Protein AF-A0A4D6H701-F1 (afdb_monomer)

Sequence (125 aa):
MIAIHSTPTREFVVAVLAVGSLLFAMTAVATQRPTGVWGLLFAVFLGGYFLHAFLHVGQSVLLRGYTPGVVTAVGVVVPVSAYLYRLLFETGILDGRLALTTALLGIVVFFPVVLGAHRLASLRR

InterPro domains:
  IPR025671 Protein of unknown function with HXXEE motif [PF13787] (11-83)

pLDDT: mean 88.98, std 10.88, range [38.0, 97.69]

Structure (mmCIF, N/CA/C/O backbone):
data_AF-A0A4D6H701-F1
#
_entry.id   AF-A0A4D6H701-F1
#
loop_
_atom_site.group_PDB
_atom_site.id
_atom_site.type_symbol
_atom_site.label_atom_id
_atom_site.label_alt_id
_atom_site.label_comp_id
_atom_site.label_asym_id
_atom_site.label_entity_id
_atom_site.label_seq_id
_atom_site.pdbx_PDB_ins_code
_atom_site.Cartn_x
_atom_site.Cartn_y
_atom_site.Cartn_z
_atom_site.occupancy
_atom_site.B_iso_or_equiv
_atom_site.auth_seq_id
_atom_site.auth_comp_id
_atom_site.auth_asym_id
_atom_site.auth_atom_id
_atom_site.pdbx_PDB_model_num
ATOM 1 N N . MET A 1 1 ? 2.604 2.241 -33.984 1.00 38.00 1 MET A N 1
ATOM 2 C CA . MET A 1 1 ? 3.634 1.965 -32.961 1.00 38.00 1 MET A CA 1
ATOM 3 C C . MET A 1 1 ? 3.421 2.977 -31.841 1.00 38.00 1 MET A C 1
ATOM 5 O O . MET A 1 1 ? 3.692 4.150 -32.050 1.00 38.00 1 MET A O 1
ATOM 9 N N . ILE A 1 2 ? 2.783 2.586 -30.732 1.00 45.09 2 ILE A N 1
ATOM 10 C CA . ILE A 1 2 ? 2.547 3.497 -29.599 1.00 45.09 2 ILE A CA 1
ATOM 11 C C . ILE A 1 2 ? 3.895 3.677 -28.903 1.00 45.09 2 ILE A C 1
ATOM 13 O O . ILE A 1 2 ? 4.445 2.709 -28.381 1.00 45.09 2 ILE A O 1
ATOM 17 N N . ALA A 1 3 ? 4.458 4.883 -28.946 1.00 41.75 3 ALA A N 1
ATOM 18 C CA . ALA A 1 3 ? 5.649 5.203 -28.175 1.00 41.75 3 ALA A CA 1
ATOM 19 C C . ALA A 1 3 ? 5.280 5.144 -26.687 1.00 41.75 3 ALA A C 1
ATOM 21 O O . ALA A 1 3 ? 4.561 6.005 -26.182 1.00 41.75 3 ALA A O 1
ATOM 22 N N . ILE A 1 4 ? 5.725 4.096 -25.993 1.00 56.78 4 ILE A N 1
ATOM 23 C CA . ILE A 1 4 ? 5.553 3.992 -24.546 1.00 56.78 4 ILE A CA 1
ATOM 24 C C . ILE A 1 4 ? 6.547 4.970 -23.923 1.00 56.78 4 ILE A C 1
ATOM 26 O O . ILE A 1 4 ? 7.754 4.743 -23.960 1.00 56.78 4 ILE A O 1
ATOM 30 N N . HIS A 1 5 ? 6.047 6.091 -23.403 1.00 57.62 5 HIS A N 1
ATOM 31 C CA . HIS A 1 5 ? 6.872 7.043 -22.668 1.00 57.62 5 HIS A CA 1
ATOM 32 C C . HIS A 1 5 ? 7.326 6.378 -21.363 1.00 57.62 5 HIS A C 1
ATOM 34 O O . HIS A 1 5 ? 6.529 6.181 -20.446 1.00 57.62 5 HIS A O 1
ATOM 40 N N . SER A 1 6 ? 8.592 5.976 -21.299 1.00 63.56 6 SER A N 1
ATOM 41 C CA . SER A 1 6 ? 9.191 5.390 -20.105 1.00 63.56 6 SER A CA 1
ATOM 42 C C . SER A 1 6 ? 9.482 6.486 -19.081 1.00 63.56 6 SER A C 1
ATOM 44 O O . SER A 1 6 ? 10.168 7.467 -19.366 1.00 63.56 6 SER A O 1
ATOM 46 N N . THR A 1 7 ? 8.952 6.329 -17.867 1.00 70.12 7 THR A N 1
ATOM 47 C CA . THR A 1 7 ? 9.258 7.230 -16.752 1.00 70.12 7 THR A CA 1
ATOM 48 C C . THR A 1 7 ? 10.763 7.177 -16.454 1.00 70.12 7 THR A C 1
ATOM 50 O O . THR A 1 7 ? 11.295 6.082 -16.253 1.00 70.12 7 THR A O 1
ATOM 53 N N . PRO A 1 8 ? 11.467 8.322 -16.394 1.00 81.81 8 PRO A N 1
ATOM 54 C CA . PRO A 1 8 ? 12.883 8.346 -16.039 1.00 81.81 8 PRO A CA 1
ATOM 55 C C . PRO A 1 8 ? 13.122 7.721 -14.658 1.00 81.81 8 PRO A C 1
ATOM 57 O O . PRO A 1 8 ? 12.342 7.958 -13.734 1.00 81.81 8 PRO A O 1
ATOM 60 N N . THR A 1 9 ? 14.236 7.002 -14.471 1.00 83.75 9 THR A N 1
ATOM 61 C CA . THR A 1 9 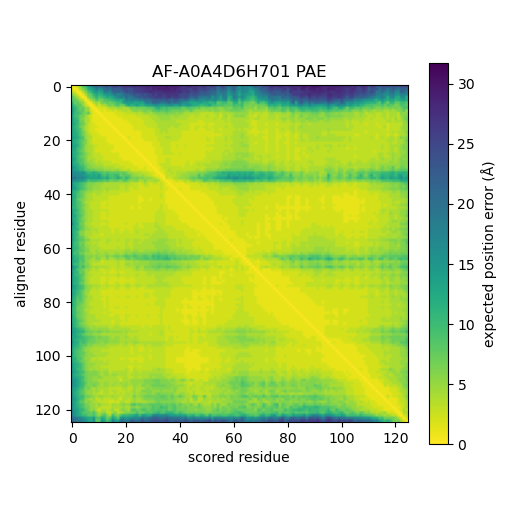? 14.575 6.326 -13.199 1.00 83.75 9 THR A CA 1
ATOM 62 C C . THR A 1 9 ? 14.470 7.257 -11.993 1.00 83.75 9 THR A C 1
ATOM 64 O O . THR A 1 9 ? 13.937 6.877 -10.956 1.00 83.75 9 THR A O 1
ATOM 67 N N . ARG A 1 10 ? 14.919 8.509 -12.131 1.00 83.94 10 ARG A N 1
ATOM 68 C CA . ARG A 1 10 ? 14.830 9.510 -11.062 1.00 83.94 10 ARG A CA 1
ATOM 69 C C . ARG A 1 10 ? 13.389 9.883 -10.718 1.00 83.94 10 ARG A C 1
ATOM 71 O O . ARG A 1 10 ? 13.073 10.024 -9.542 1.00 83.94 10 ARG A O 1
ATOM 78 N N . GLU A 1 11 ? 12.531 10.053 -11.721 1.00 84.88 11 GLU A N 1
ATOM 79 C CA . GLU A 1 11 ? 11.121 10.389 -11.502 1.00 84.88 11 GLU A CA 1
ATOM 80 C C . GLU A 1 11 ? 10.412 9.237 -10.773 1.00 84.88 11 GLU A C 1
ATOM 82 O O . GLU A 1 11 ? 9.710 9.463 -9.789 1.00 84.88 11 GLU A O 1
ATOM 87 N N . PHE A 1 12 ? 10.698 7.996 -11.177 1.00 85.50 12 PHE A N 1
ATOM 88 C CA . PHE A 1 12 ? 10.212 6.801 -10.492 1.00 85.50 12 PHE A CA 1
ATOM 89 C C . PHE A 1 12 ? 10.689 6.726 -9.033 1.00 85.50 12 PHE A C 1
ATOM 91 O O . PHE A 1 12 ? 9.869 6.554 -8.135 1.00 85.50 12 PHE A O 1
ATOM 98 N N . VAL A 1 13 ? 11.989 6.912 -8.774 1.00 88.56 13 VAL A N 1
ATOM 99 C CA . VAL A 1 13 ? 12.546 6.879 -7.409 1.00 88.56 13 VAL A CA 1
ATOM 100 C C . VAL A 1 13 ? 11.895 7.939 -6.521 1.00 88.56 13 VAL A C 1
ATOM 102 O O . VAL A 1 13 ? 11.491 7.632 -5.403 1.00 88.56 13 VAL A O 1
ATOM 105 N N . VAL A 1 14 ? 11.740 9.173 -7.014 1.00 88.75 14 VAL A N 1
ATOM 106 C CA . VAL A 1 14 ? 11.089 10.247 -6.247 1.00 88.75 14 VAL A CA 1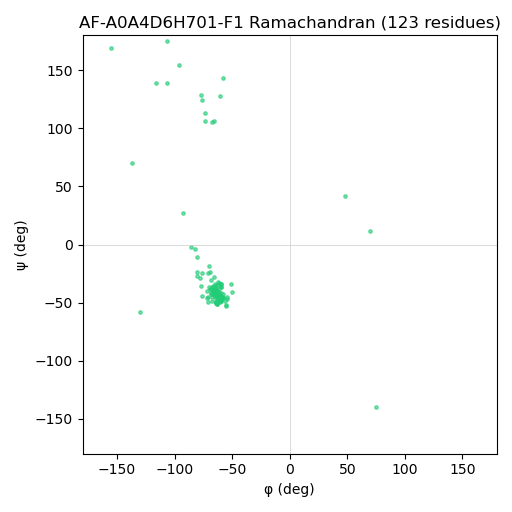
ATOM 107 C C . VAL A 1 14 ? 9.626 9.911 -5.957 1.00 88.75 14 VAL A C 1
ATOM 109 O O . VAL A 1 14 ? 9.182 10.117 -4.829 1.00 88.75 14 VAL A O 1
ATOM 112 N N . ALA A 1 15 ? 8.887 9.360 -6.924 1.00 88.12 15 ALA A N 1
ATOM 113 C CA . ALA A 1 15 ? 7.498 8.956 -6.718 1.00 88.12 15 ALA A CA 1
ATOM 114 C C . ALA A 1 15 ? 7.373 7.833 -5.672 1.00 88.12 15 ALA A C 1
ATOM 116 O O . ALA A 1 15 ? 6.556 7.936 -4.758 1.00 88.12 15 ALA A O 1
ATOM 117 N N . VAL A 1 16 ? 8.221 6.800 -5.750 1.00 89.00 16 VAL A N 1
ATOM 118 C CA . VAL A 1 16 ? 8.244 5.693 -4.777 1.00 89.00 16 VAL A CA 1
ATOM 119 C C . VAL A 1 16 ? 8.573 6.198 -3.376 1.00 89.00 16 VAL A C 1
ATOM 121 O O . VAL A 1 16 ? 7.889 5.827 -2.425 1.00 89.00 16 VAL A O 1
ATOM 124 N N . LEU A 1 17 ? 9.578 7.068 -3.243 1.00 90.94 17 LEU A N 1
ATOM 125 C CA . LEU A 1 17 ? 9.934 7.662 -1.957 1.00 90.94 17 LEU A CA 1
ATOM 126 C C . LEU A 1 17 ? 8.794 8.517 -1.404 1.00 90.94 17 LEU A C 1
ATOM 128 O O . LEU A 1 17 ? 8.441 8.358 -0.244 1.00 90.94 17 LEU A O 1
ATOM 132 N N . ALA A 1 18 ? 8.171 9.368 -2.222 1.00 90.25 18 ALA A N 1
ATOM 133 C CA . ALA A 1 18 ? 7.070 10.221 -1.781 1.00 90.25 18 ALA A CA 1
ATOM 134 C C . ALA A 1 18 ? 5.881 9.400 -1.255 1.00 90.25 18 ALA A C 1
ATOM 136 O O . ALA A 1 18 ? 5.377 9.650 -0.160 1.00 90.25 18 ALA A O 1
ATOM 137 N N . VAL A 1 19 ? 5.462 8.387 -2.014 1.00 90.75 19 VAL A N 1
ATOM 138 C CA . VAL A 1 19 ? 4.345 7.516 -1.640 1.00 90.75 19 VAL A CA 1
ATOM 139 C C . VAL A 1 19 ? 4.699 6.641 -0.430 1.00 90.75 19 VAL A C 1
ATOM 141 O O . VAL A 1 19 ? 3.888 6.500 0.485 1.00 90.75 19 VAL A O 1
ATOM 144 N N . GLY A 1 20 ? 5.914 6.089 -0.384 1.00 90.06 20 GLY A N 1
ATOM 145 C CA . GLY A 1 20 ? 6.397 5.297 0.748 1.00 90.06 20 GLY A CA 1
ATOM 146 C C . GLY A 1 20 ? 6.493 6.116 2.037 1.00 90.06 20 GLY A C 1
ATOM 147 O O . GLY A 1 20 ? 6.030 5.670 3.085 1.00 90.06 20 GLY A O 1
ATOM 148 N N . SER A 1 21 ? 7.015 7.344 1.964 1.00 92.25 21 SER A N 1
ATOM 149 C CA . SER A 1 21 ? 7.071 8.271 3.099 1.00 92.25 21 SER A CA 1
ATOM 150 C C . SER A 1 21 ? 5.683 8.663 3.596 1.00 92.25 21 SER A C 1
ATOM 152 O O . SER A 1 21 ? 5.485 8.742 4.806 1.00 92.25 21 SER A O 1
ATOM 154 N N . LEU A 1 22 ? 4.711 8.863 2.700 1.00 91.19 22 LEU A N 1
ATOM 155 C CA . LEU A 1 22 ? 3.325 9.116 3.094 1.00 91.19 22 LEU A CA 1
ATOM 156 C C . LEU A 1 22 ? 2.749 7.942 3.893 1.00 91.19 22 LEU A C 1
ATOM 158 O O . LEU A 1 22 ? 2.166 8.157 4.955 1.00 91.19 22 LEU A O 1
ATOM 162 N N . LEU A 1 23 ? 2.929 6.705 3.419 1.00 91.62 23 LEU A N 1
ATOM 163 C CA . LEU A 1 23 ? 2.432 5.533 4.139 1.00 91.62 23 LEU A CA 1
ATOM 164 C C . LEU A 1 23 ? 3.148 5.348 5.482 1.00 91.62 23 LEU A C 1
ATOM 166 O O . LEU A 1 23 ? 2.505 5.029 6.482 1.00 91.62 23 LEU A O 1
ATOM 170 N N . PHE A 1 24 ? 4.456 5.602 5.531 1.00 93.12 24 PHE A N 1
ATOM 171 C CA . PHE A 1 24 ? 5.226 5.569 6.772 1.00 93.12 24 PHE A CA 1
ATOM 172 C C . PHE A 1 24 ? 4.711 6.607 7.779 1.00 93.12 24 PHE A C 1
ATOM 174 O O . PHE A 1 24 ? 4.476 6.276 8.939 1.00 93.12 24 PHE A O 1
ATOM 181 N N . ALA A 1 25 ? 4.448 7.837 7.330 1.00 92.56 25 ALA A N 1
ATOM 182 C CA . ALA A 1 25 ? 3.863 8.884 8.163 1.00 92.56 25 ALA A CA 1
ATOM 183 C C . ALA A 1 25 ? 2.463 8.499 8.670 1.00 92.56 25 ALA A C 1
ATOM 185 O O . ALA A 1 25 ? 2.182 8.648 9.857 1.00 92.56 25 ALA A O 1
ATOM 186 N N . MET A 1 26 ? 1.607 7.937 7.810 1.00 91.38 26 MET A N 1
ATOM 187 C CA . MET A 1 26 ? 0.282 7.457 8.221 1.00 91.38 26 MET A CA 1
ATOM 188 C C . MET A 1 26 ? 0.370 6.307 9.221 1.00 91.38 26 MET A C 1
ATOM 190 O O . MET A 1 26 ? -0.391 6.282 10.184 1.00 91.38 26 MET A O 1
ATOM 194 N N . THR A 1 27 ? 1.334 5.403 9.047 1.00 91.62 27 THR A N 1
ATOM 195 C CA . THR A 1 27 ? 1.611 4.333 10.013 1.00 91.62 27 THR A CA 1
ATOM 196 C C . THR A 1 27 ? 2.012 4.922 11.362 1.00 91.62 27 THR A C 1
ATOM 198 O O . THR A 1 27 ? 1.457 4.534 12.382 1.00 91.62 27 THR A O 1
ATOM 201 N N . ALA A 1 28 ? 2.919 5.903 11.381 1.00 92.69 28 ALA A N 1
ATOM 202 C CA . ALA A 1 28 ? 3.370 6.554 12.610 1.00 92.69 28 ALA A CA 1
ATOM 203 C C . ALA A 1 28 ? 2.245 7.307 13.346 1.00 92.69 28 ALA A C 1
ATOM 205 O O . ALA A 1 28 ? 2.221 7.346 14.575 1.00 92.69 28 ALA A O 1
ATOM 206 N N . VAL A 1 29 ? 1.302 7.902 12.610 1.00 91.06 29 VAL A N 1
ATOM 207 C CA . VAL A 1 29 ? 0.114 8.548 13.192 1.00 91.06 29 VAL A CA 1
ATOM 208 C C . VAL A 1 29 ? -0.850 7.495 13.741 1.00 91.06 2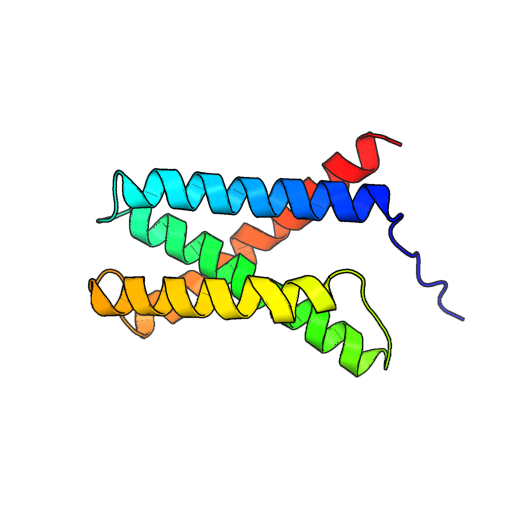9 VAL A C 1
ATOM 210 O O . VAL A 1 29 ? -1.337 7.626 14.865 1.00 91.06 29 VAL A O 1
ATOM 213 N N . ALA A 1 30 ? -1.099 6.432 12.974 1.00 90.06 30 ALA A N 1
ATOM 214 C CA . ALA A 1 30 ? -1.998 5.353 13.360 1.00 90.06 30 ALA A CA 1
ATOM 215 C C . ALA A 1 30 ? -1.486 4.584 14.583 1.00 90.06 30 ALA A C 1
ATOM 217 O O . ALA A 1 30 ? -2.280 4.224 15.438 1.00 90.06 30 ALA A O 1
ATOM 218 N N . THR A 1 31 ? -0.177 4.382 14.744 1.00 88.69 31 THR A N 1
ATOM 219 C CA . THR A 1 31 ? 0.362 3.709 15.939 1.00 88.69 31 THR A CA 1
ATOM 220 C C . THR A 1 31 ? 0.198 4.537 17.212 1.00 88.69 31 THR A C 1
ATOM 222 O O . THR A 1 31 ? 0.015 3.967 18.283 1.00 88.69 31 THR A O 1
ATOM 225 N N . GLN A 1 32 ? 0.210 5.870 17.118 1.00 90.75 32 GLN A N 1
ATOM 226 C CA . GLN A 1 32 ? -0.050 6.752 18.263 1.00 90.75 32 GLN A CA 1
ATOM 227 C C . GLN A 1 32 ? -1.540 6.865 18.596 1.00 90.75 32 GLN A C 1
ATOM 229 O O . GLN A 1 32 ? -1.906 7.137 19.739 1.00 90.75 32 GLN A O 1
ATOM 234 N N . ARG A 1 33 ? -2.408 6.708 17.592 1.00 87.75 33 ARG A N 1
ATOM 235 C CA . ARG A 1 33 ? -3.865 6.827 17.721 1.00 87.75 33 ARG A CA 1
ATOM 236 C C . ARG A 1 33 ? -4.555 5.700 16.940 1.00 87.75 33 ARG A C 1
ATOM 238 O O . ARG A 1 33 ? -5.175 5.973 15.917 1.00 87.75 33 ARG A O 1
ATOM 245 N N . PRO A 1 34 ? -4.460 4.439 17.392 1.00 79.06 34 PRO A N 1
ATOM 246 C CA . PRO A 1 34 ? -4.877 3.289 16.583 1.00 79.06 34 PRO A CA 1
ATOM 247 C C . PRO A 1 34 ? -6.392 3.176 16.407 1.00 79.06 34 PRO A C 1
ATOM 249 O O . PRO A 1 34 ? -6.863 2.612 15.425 1.00 79.06 34 PRO A O 1
ATOM 252 N N . THR A 1 35 ? -7.176 3.734 17.327 1.00 81.38 35 THR A N 1
ATOM 253 C CA . THR A 1 35 ? -8.634 3.583 17.340 1.00 81.38 35 THR A CA 1
ATOM 254 C C . THR A 1 35 ? -9.369 4.748 16.678 1.00 81.38 35 THR A C 1
ATOM 256 O O . THR A 1 35 ? -8.909 5.893 16.672 1.00 81.38 35 THR A O 1
ATOM 259 N N . GLY A 1 36 ? -10.578 4.473 16.186 1.00 87.12 36 GLY A N 1
ATOM 260 C CA . GLY A 1 36 ? -11.474 5.484 15.628 1.00 87.12 36 GLY A CA 1
ATOM 261 C C . GLY A 1 36 ? -11.040 5.965 14.242 1.00 87.12 36 GLY A C 1
ATOM 262 O O . GLY A 1 36 ? -10.615 5.176 13.399 1.00 87.12 36 GLY A O 1
ATOM 263 N N . VAL A 1 37 ? -11.167 7.272 13.991 1.00 91.00 37 VAL A N 1
ATOM 264 C CA . VAL A 1 37 ? -10.986 7.852 12.648 1.00 91.00 37 VAL A CA 1
ATOM 265 C C . VAL A 1 37 ? -9.581 7.635 12.080 1.00 91.00 37 VAL A C 1
ATOM 267 O O . VAL A 1 37 ? -9.440 7.434 10.881 1.00 91.00 37 VAL A O 1
ATOM 270 N N . TRP A 1 38 ? -8.544 7.622 12.918 1.00 91.19 38 TRP A N 1
ATOM 271 C CA . TRP A 1 38 ? -7.153 7.494 12.473 1.00 91.19 38 TRP A CA 1
ATOM 272 C C . TRP A 1 38 ? -6.824 6.086 11.968 1.00 91.19 38 TRP A C 1
ATOM 274 O O . TRP A 1 38 ? -6.175 5.958 10.932 1.00 91.19 38 TRP A O 1
ATOM 284 N N . GLY A 1 39 ? -7.338 5.043 12.629 1.00 92.00 39 GLY A N 1
ATOM 285 C CA . GLY A 1 39 ? -7.236 3.662 12.147 1.00 92.00 39 GLY A CA 1
ATOM 286 C C . GLY A 1 39 ? -7.976 3.457 10.821 1.00 92.00 39 GLY A C 1
ATOM 287 O O . GLY A 1 39 ? -7.445 2.833 9.904 1.00 92.00 39 GLY A O 1
ATOM 288 N N . LEU A 1 40 ? -9.161 4.063 10.673 1.00 93.69 40 LEU A N 1
ATOM 289 C CA . LEU A 1 40 ? -9.928 4.017 9.421 1.00 93.69 40 LEU A CA 1
ATOM 290 C C . LEU A 1 40 ? -9.250 4.799 8.289 1.00 93.69 40 LEU A C 1
ATOM 292 O O . LEU A 1 40 ? -9.185 4.309 7.164 1.00 93.69 40 LEU A O 1
ATOM 296 N N . LEU A 1 41 ? -8.710 5.988 8.569 1.00 93.81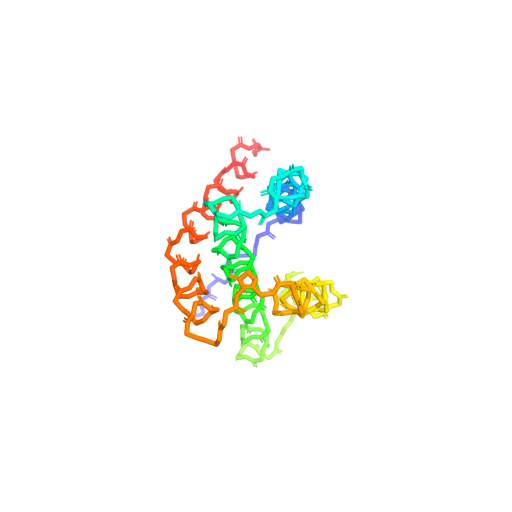 41 LEU A N 1
ATOM 297 C CA . LEU A 1 41 ? -7.938 6.764 7.595 1.00 93.81 41 LEU A CA 1
ATOM 298 C C . LEU A 1 41 ? -6.706 5.985 7.136 1.00 93.81 41 LEU A C 1
ATOM 300 O O . LEU A 1 41 ? -6.453 5.890 5.937 1.00 93.81 41 LEU A O 1
ATOM 304 N N . PHE A 1 42 ? -5.977 5.375 8.069 1.00 95.06 42 PHE A N 1
ATOM 305 C CA . PHE A 1 42 ? -4.863 4.498 7.737 1.00 95.06 42 PHE A CA 1
ATOM 306 C C . PHE A 1 42 ? -5.301 3.331 6.847 1.00 95.06 42 PHE A C 1
ATOM 308 O O . PHE A 1 42 ? -4.664 3.094 5.825 1.00 95.06 42 PHE A O 1
ATOM 315 N N . ALA A 1 43 ? -6.416 2.664 7.161 1.00 96.06 43 ALA A N 1
ATOM 316 C CA . ALA A 1 43 ? -6.961 1.587 6.334 1.00 96.06 43 ALA A CA 1
ATOM 317 C C . ALA A 1 43 ? -7.319 2.046 4.908 1.00 96.06 43 ALA A C 1
ATOM 319 O O . ALA A 1 43 ? -7.092 1.303 3.956 1.00 96.06 43 ALA A O 1
ATOM 320 N N . VAL A 1 44 ? -7.820 3.277 4.736 1.00 96.31 44 VAL A N 1
ATOM 321 C CA . VAL A 1 44 ? -8.084 3.866 3.410 1.00 96.31 44 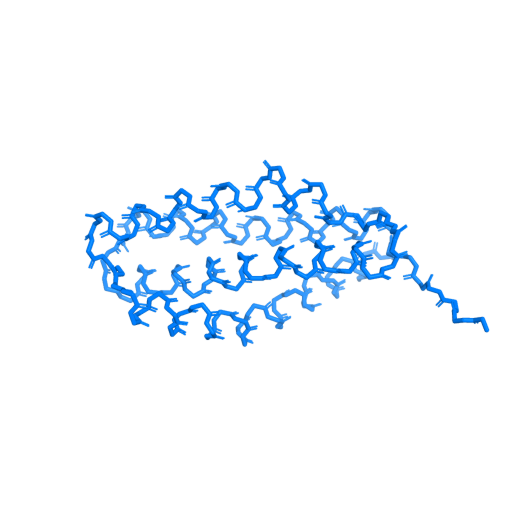VAL A CA 1
ATOM 322 C C . VAL A 1 44 ? -6.787 4.032 2.614 1.00 96.31 44 VAL A C 1
ATOM 324 O O . VAL A 1 44 ? -6.699 3.568 1.476 1.00 96.31 44 VAL A O 1
ATOM 327 N N . PHE A 1 45 ? -5.754 4.643 3.202 1.00 95.56 45 PHE A N 1
ATOM 328 C CA . PHE A 1 45 ? -4.461 4.807 2.524 1.00 95.56 45 PHE A CA 1
ATOM 329 C C . PHE A 1 45 ? -3.778 3.464 2.246 1.00 95.56 45 PHE A C 1
ATOM 331 O O . PHE A 1 45 ? -3.261 3.261 1.146 1.00 95.56 45 PHE A O 1
ATOM 338 N N . LEU A 1 46 ? -3.814 2.539 3.208 1.00 96.56 46 LEU A N 1
ATOM 339 C CA . LEU A 1 46 ? -3.267 1.193 3.074 1.00 96.56 46 LEU A CA 1
ATOM 340 C C . LEU A 1 46 ? -3.964 0.421 1.951 1.00 96.56 46 LEU A C 1
ATOM 342 O O . LEU A 1 46 ? -3.293 -0.200 1.134 1.00 96.56 46 LEU A O 1
ATOM 346 N N . GLY A 1 47 ? -5.292 0.495 1.870 1.00 96.69 47 GLY A N 1
ATOM 347 C CA . GLY A 1 47 ? -6.067 -0.173 0.831 1.00 96.69 47 GLY A CA 1
ATOM 348 C C . GLY A 1 47 ? -5.806 0.384 -0.564 1.00 96.69 47 GLY A C 1
ATOM 349 O O . GLY A 1 47 ? -5.614 -0.385 -1.504 1.00 96.69 47 GLY A O 1
ATOM 350 N N . GLY A 1 48 ? -5.704 1.710 -0.697 1.00 95.38 48 GLY A N 1
ATOM 351 C CA . GLY A 1 48 ? -5.299 2.346 -1.951 1.00 95.38 48 GLY A CA 1
ATOM 352 C C . GLY A 1 48 ? -3.888 1.939 -2.386 1.00 95.38 48 GLY A C 1
ATOM 353 O O . GLY A 1 48 ? -3.688 1.542 -3.534 1.00 95.38 48 GLY A O 1
ATOM 354 N N . TYR A 1 49 ? -2.928 1.959 -1.455 1.00 94.56 49 TYR A N 1
ATOM 355 C CA . TYR A 1 49 ? -1.548 1.521 -1.689 1.00 94.56 49 TYR A CA 1
ATOM 356 C C . TYR A 1 49 ? -1.466 0.046 -2.100 1.00 94.56 49 TYR A C 1
ATOM 358 O O . TYR A 1 49 ? -0.786 -0.301 -3.068 1.00 94.56 49 TYR A O 1
ATOM 366 N N . PHE A 1 50 ? -2.204 -0.814 -1.396 1.00 96.44 50 PHE A N 1
ATOM 367 C CA . PHE A 1 50 ? -2.255 -2.247 -1.646 1.00 96.44 50 PHE A CA 1
ATOM 368 C C . PHE A 1 50 ? -2.856 -2.563 -3.016 1.00 96.44 50 PHE A C 1
ATOM 370 O O . PHE A 1 50 ? -2.241 -3.280 -3.802 1.00 96.44 50 PHE A O 1
ATOM 377 N N . LEU A 1 51 ? -4.017 -1.988 -3.344 1.00 95.75 51 LEU A N 1
ATOM 378 C CA . LEU A 1 51 ? -4.678 -2.222 -4.629 1.00 95.75 51 LEU A CA 1
ATOM 379 C C . LEU A 1 51 ? -3.884 -1.644 -5.807 1.00 95.75 51 LEU A C 1
ATOM 381 O O . LEU A 1 51 ? -3.801 -2.275 -6.860 1.00 95.75 51 LEU A O 1
ATOM 385 N N . HIS A 1 52 ? -3.224 -0.498 -5.621 1.00 93.75 52 HIS A N 1
ATOM 386 C CA . HIS A 1 52 ? -2.328 0.079 -6.623 1.00 93.75 52 HIS A CA 1
ATOM 387 C C . HIS A 1 52 ? -1.166 -0.861 -6.990 1.00 93.75 52 HIS A C 1
ATOM 389 O O . HIS A 1 52 ? -0.797 -0.948 -8.160 1.00 93.75 52 HIS A O 1
ATOM 395 N N . ALA A 1 53 ? -0.619 -1.619 -6.034 1.00 94.19 53 ALA A N 1
ATOM 396 C CA . ALA A 1 53 ? 0.469 -2.560 -6.305 1.00 94.19 53 ALA A CA 1
ATOM 397 C C . ALA A 1 53 ? 0.085 -3.638 -7.335 1.00 94.19 53 ALA A C 1
ATOM 399 O O . ALA A 1 53 ? 0.910 -4.022 -8.168 1.00 94.19 53 ALA A O 1
ATOM 400 N N . PHE A 1 54 ? -1.179 -4.073 -7.348 1.00 94.88 54 PHE A N 1
ATOM 401 C CA . PHE A 1 54 ? -1.670 -5.026 -8.344 1.00 94.88 54 PHE A CA 1
ATOM 402 C C . PHE A 1 54 ? -1.753 -4.430 -9.750 1.00 94.88 54 PHE A C 1
ATOM 404 O O . PHE A 1 54 ? -1.658 -5.183 -10.717 1.00 94.88 54 PHE A O 1
ATOM 411 N N . LEU A 1 55 ? -1.857 -3.103 -9.897 1.00 93.12 55 LEU A N 1
ATOM 412 C CA . LEU A 1 55 ? -1.795 -2.467 -11.213 1.00 93.12 55 LEU A CA 1
ATOM 413 C C . LEU A 1 55 ? -0.414 -2.647 -11.845 1.00 93.12 55 LEU A C 1
ATOM 415 O O . LEU A 1 55 ? -0.347 -2.955 -13.029 1.00 93.12 55 LEU A O 1
ATOM 419 N N . HIS A 1 56 ? 0.676 -2.563 -11.076 1.00 92.69 56 HIS A N 1
ATOM 420 C CA . HIS A 1 56 ? 2.019 -2.846 -11.599 1.00 92.69 56 HIS A CA 1
ATOM 421 C C . HIS A 1 56 ? 2.177 -4.304 -12.038 1.00 92.69 56 HIS A C 1
ATOM 423 O O . HIS A 1 56 ? 2.733 -4.573 -13.103 1.00 92.69 56 HIS A O 1
ATOM 429 N N . VAL A 1 57 ? 1.643 -5.246 -11.256 1.00 93.81 57 VAL A N 1
ATOM 430 C CA . VAL A 1 57 ? 1.649 -6.673 -11.614 1.00 93.81 57 VAL A CA 1
ATOM 431 C C . VAL A 1 57 ? 0.827 -6.910 -12.882 1.00 93.81 57 VAL A C 1
ATOM 433 O O . VAL A 1 57 ? 1.325 -7.504 -13.836 1.00 93.81 57 VAL A O 1
ATOM 436 N N . GLY A 1 58 ? -0.403 -6.394 -12.927 1.00 93.12 58 GLY A N 1
ATOM 437 C CA . GLY A 1 58 ? -1.294 -6.512 -14.078 1.00 93.12 58 GLY A CA 1
ATOM 438 C C . GLY A 1 58 ? -0.701 -5.886 -15.339 1.00 93.12 58 GLY A C 1
ATOM 439 O O . GLY A 1 58 ? -0.695 -6.521 -16.389 1.00 93.12 58 GLY A O 1
ATOM 440 N N . GLN A 1 59 ? -0.123 -4.688 -15.235 1.00 92.06 59 GLN A N 1
ATOM 441 C CA . GLN A 1 59 ? 0.587 -4.032 -16.335 1.00 92.06 59 GLN A CA 1
ATOM 442 C C . GLN A 1 59 ? 1.757 -4.881 -16.830 1.00 92.06 59 GLN A C 1
ATOM 444 O O . GLN A 1 59 ? 1.895 -5.074 -18.034 1.00 92.06 59 GLN A O 1
ATOM 449 N N . SER A 1 60 ? 2.571 -5.429 -15.926 1.00 93.12 60 SER A N 1
ATOM 450 C CA . SER A 1 60 ? 3.686 -6.298 -16.300 1.00 93.12 60 SER A CA 1
ATOM 451 C C . SER A 1 60 ? 3.240 -7.569 -17.019 1.00 93.12 60 SER A C 1
ATOM 453 O O . SER A 1 60 ? 3.848 -7.954 -18.017 1.00 93.12 60 SER A O 1
ATOM 455 N N . VAL A 1 61 ? 2.154 -8.197 -16.564 1.00 94.25 61 VAL A N 1
ATOM 456 C CA . VAL A 1 61 ? 1.588 -9.393 -17.204 1.00 94.25 61 VAL A CA 1
ATOM 457 C C . VAL A 1 61 ? 1.008 -9.060 -18.581 1.00 94.25 61 VAL A C 1
ATOM 459 O O . VAL A 1 61 ? 1.331 -9.732 -19.561 1.00 94.25 61 VAL A O 1
ATOM 462 N N . LEU A 1 62 ? 0.192 -8.005 -18.680 1.00 94.75 62 LEU A N 1
ATOM 463 C CA . LEU A 1 62 ? -0.464 -7.593 -19.927 1.00 94.75 62 LEU A CA 1
ATOM 464 C C . LEU A 1 62 ? 0.541 -7.146 -20.992 1.00 94.75 62 LEU A C 1
ATOM 466 O O . LEU A 1 62 ? 0.392 -7.487 -22.163 1.00 94.75 62 LEU A O 1
ATOM 470 N N . LEU A 1 63 ? 1.582 -6.419 -20.584 1.00 92.06 63 LEU A N 1
ATOM 471 C CA . LEU A 1 63 ? 2.657 -5.968 -21.470 1.00 92.06 63 LEU A CA 1
ATOM 472 C C . LEU A 1 63 ? 3.726 -7.044 -21.702 1.00 92.06 63 LEU A C 1
ATOM 474 O O . LEU A 1 63 ? 4.649 -6.809 -22.478 1.00 92.06 63 LEU A O 1
ATOM 478 N N . ARG A 1 64 ? 3.617 -8.206 -21.035 1.00 91.75 64 ARG A N 1
ATOM 479 C CA . ARG A 1 64 ? 4.618 -9.286 -21.039 1.00 91.75 64 ARG A CA 1
ATOM 480 C C . ARG A 1 64 ? 6.033 -8.752 -20.792 1.00 91.75 64 ARG A C 1
ATOM 482 O O . ARG A 1 64 ? 6.986 -9.145 -21.461 1.00 91.75 64 ARG A O 1
ATOM 489 N N . GLY A 1 65 ? 6.152 -7.815 -19.855 1.00 89.50 65 GLY A N 1
ATOM 490 C CA . GLY A 1 65 ? 7.354 -7.015 -19.676 1.00 89.50 65 GLY A CA 1
ATOM 491 C C . GLY A 1 65 ? 7.527 -6.473 -18.263 1.00 89.50 65 GLY A C 1
ATOM 492 O O . GLY A 1 65 ? 6.640 -6.525 -17.409 1.00 89.50 65 GLY A O 1
ATOM 493 N N . TYR A 1 66 ? 8.711 -5.933 -18.009 1.00 87.19 66 TYR A N 1
ATOM 494 C CA . TYR A 1 66 ? 9.041 -5.318 -16.733 1.00 87.19 66 TYR A CA 1
ATOM 495 C C . TYR A 1 66 ? 8.407 -3.928 -16.620 1.00 87.19 66 TYR A C 1
ATOM 497 O O . TYR A 1 66 ? 8.604 -3.079 -17.489 1.00 87.19 66 TYR A O 1
ATOM 505 N N . THR A 1 67 ? 7.691 -3.678 -15.523 1.00 89.31 67 THR A N 1
ATOM 506 C CA . THR A 1 67 ? 7.354 -2.318 -15.097 1.00 89.31 67 THR A CA 1
ATOM 507 C C . THR A 1 67 ? 8.210 -1.959 -13.884 1.00 89.31 67 THR A C 1
ATOM 509 O O . THR A 1 67 ? 8.379 -2.802 -13.003 1.00 89.31 67 THR A O 1
ATOM 512 N N . PRO A 1 68 ? 8.743 -0.727 -13.785 1.00 85.62 68 PRO A N 1
ATOM 513 C CA . PRO A 1 68 ? 9.616 -0.339 -12.675 1.00 85.62 68 PRO A CA 1
ATOM 514 C C . PRO A 1 68 ? 9.047 -0.643 -11.280 1.00 85.62 68 PRO A C 1
ATOM 516 O O . PRO A 1 68 ? 9.791 -1.004 -10.373 1.00 85.62 68 PRO A O 1
ATOM 519 N N . GLY A 1 69 ? 7.723 -0.546 -11.118 1.00 89.19 69 GLY A N 1
ATOM 520 C CA . GLY A 1 69 ? 7.033 -0.787 -9.851 1.00 89.19 69 GLY A CA 1
ATOM 521 C C . GLY A 1 69 ? 6.779 -2.256 -9.497 1.00 89.19 69 GLY A C 1
ATOM 522 O O . GLY A 1 69 ? 6.392 -2.524 -8.365 1.00 89.19 69 GLY A O 1
ATOM 523 N N . VAL A 1 70 ? 6.975 -3.223 -10.405 1.00 94.62 70 VAL A N 1
ATOM 524 C CA . VAL A 1 70 ? 6.557 -4.618 -10.151 1.00 94.62 70 VAL A CA 1
ATOM 525 C C . VAL A 1 70 ? 7.377 -5.295 -9.051 1.00 94.62 70 VAL A C 1
ATOM 527 O O . VAL A 1 70 ? 6.829 -6.022 -8.225 1.00 94.62 70 VAL A O 1
ATOM 530 N N . VAL A 1 71 ? 8.683 -5.024 -8.998 1.00 93.12 71 VAL A N 1
ATOM 531 C CA . VAL A 1 71 ? 9.583 -5.638 -8.008 1.00 93.12 71 VAL A CA 1
ATOM 532 C C . VAL A 1 71 ? 9.253 -5.144 -6.604 1.00 93.12 71 VAL A C 1
ATOM 534 O O . VAL A 1 71 ? 9.138 -5.949 -5.683 1.00 93.12 71 VAL A O 1
ATOM 537 N N . THR A 1 72 ? 9.038 -3.837 -6.436 1.00 92.62 72 THR A N 1
ATOM 538 C CA . THR A 1 72 ? 8.648 -3.271 -5.138 1.00 92.62 72 THR A CA 1
ATOM 539 C C . THR A 1 72 ? 7.228 -3.679 -4.758 1.00 92.62 72 THR A C 1
ATOM 541 O O . THR A 1 72 ? 6.988 -4.000 -3.594 1.00 92.62 72 THR A O 1
ATOM 544 N N . ALA A 1 73 ? 6.304 -3.741 -5.723 1.00 94.62 73 ALA A N 1
ATOM 545 C CA . ALA A 1 73 ? 4.938 -4.208 -5.508 1.00 94.62 73 ALA A CA 1
ATOM 546 C C . ALA A 1 73 ? 4.906 -5.619 -4.901 1.00 94.62 73 ALA A C 1
ATOM 548 O O . ALA A 1 73 ? 4.303 -5.823 -3.848 1.00 94.62 73 ALA A O 1
ATOM 549 N N . VAL A 1 74 ? 5.593 -6.575 -5.533 1.00 96.25 74 VAL A N 1
ATOM 550 C CA . VAL A 1 74 ? 5.591 -7.985 -5.114 1.00 96.25 74 VAL A CA 1
ATOM 551 C C . VAL A 1 74 ? 6.460 -8.217 -3.879 1.00 96.25 74 VAL A C 1
ATOM 553 O O . VAL A 1 74 ? 6.044 -8.922 -2.966 1.00 96.25 74 VAL A O 1
ATOM 556 N N . GLY A 1 75 ? 7.660 -7.634 -3.837 1.00 95.75 75 GLY A N 1
ATOM 557 C CA . GLY A 1 75 ? 8.634 -7.910 -2.780 1.00 95.75 75 GLY A CA 1
ATOM 558 C C . GLY A 1 75 ? 8.389 -7.156 -1.474 1.00 95.75 75 GLY A C 1
ATOM 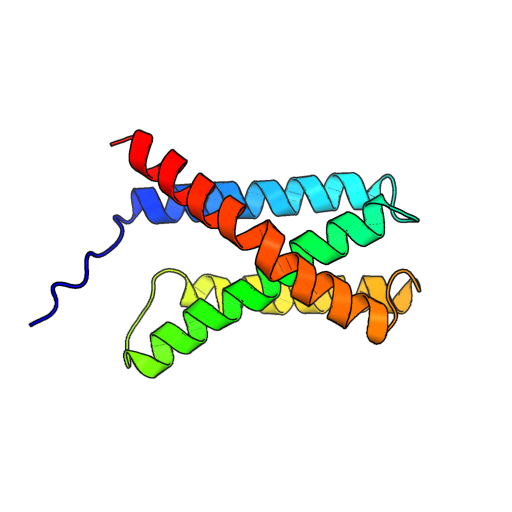559 O O . GLY A 1 75 ? 8.850 -7.602 -0.428 1.00 95.75 75 GLY A O 1
ATOM 560 N N . VAL A 1 76 ? 7.681 -6.021 -1.516 1.00 94.06 76 VAL A N 1
ATOM 561 C CA . VAL A 1 76 ? 7.532 -5.132 -0.351 1.00 94.06 76 VAL A CA 1
ATOM 562 C C . VAL A 1 76 ? 6.076 -4.766 -0.106 1.00 94.06 76 VAL A C 1
ATOM 564 O O . VAL A 1 76 ? 5.552 -5.045 0.970 1.00 94.06 76 VAL A O 1
ATOM 567 N N . VAL A 1 77 ? 5.404 -4.163 -1.089 1.00 94.81 77 VAL A N 1
ATOM 568 C CA . VAL A 1 77 ? 4.076 -3.569 -0.872 1.00 94.81 77 VAL A CA 1
ATOM 569 C C . VAL A 1 77 ? 3.044 -4.615 -0.484 1.00 94.81 77 VAL A C 1
ATOM 571 O O . VAL A 1 77 ? 2.356 -4.446 0.522 1.00 94.81 77 VAL A O 1
ATOM 574 N N . VAL A 1 78 ? 2.939 -5.692 -1.262 1.00 96.62 78 VAL A N 1
ATOM 575 C CA . VAL A 1 78 ? 1.957 -6.752 -1.024 1.00 96.62 78 VAL A CA 1
ATOM 576 C C . VAL A 1 78 ? 2.207 -7.452 0.321 1.00 96.62 78 VAL A C 1
ATOM 578 O O . VAL A 1 78 ? 1.269 -7.486 1.121 1.00 96.62 78 VAL A O 1
ATOM 581 N N . PRO A 1 79 ? 3.428 -7.932 0.646 1.00 97.19 79 PRO A N 1
ATOM 582 C CA . PRO A 1 79 ? 3.699 -8.576 1.933 1.00 97.19 79 PRO A CA 1
ATOM 583 C C . PRO A 1 79 ? 3.440 -7.671 3.141 1.00 97.19 79 PRO A C 1
ATOM 585 O O . PRO A 1 79 ? 2.760 -8.076 4.084 1.00 97.19 79 PRO A O 1
ATOM 588 N N . VAL A 1 80 ? 3.940 -6.430 3.110 1.00 95.75 80 VAL A N 1
ATOM 589 C CA . VAL A 1 80 ? 3.790 -5.490 4.230 1.00 95.75 80 VAL A CA 1
ATOM 590 C C . VAL A 1 80 ? 2.328 -5.097 4.412 1.00 95.75 80 VAL A C 1
ATOM 592 O O . VAL A 1 80 ? 1.833 -5.083 5.537 1.00 95.75 80 VAL A O 1
ATOM 595 N N . SER A 1 81 ? 1.604 -4.838 3.323 1.00 96.69 81 SER A N 1
ATOM 596 C CA . SER A 1 81 ? 0.190 -4.472 3.419 1.00 96.69 81 SER A CA 1
ATOM 597 C C . SER A 1 81 ? -0.665 -5.628 3.927 1.00 96.69 81 SER A C 1
ATOM 599 O O . SER A 1 81 ? -1.542 -5.403 4.754 1.00 96.69 81 SER A O 1
ATOM 601 N N . ALA A 1 82 ? -0.390 -6.862 3.493 1.00 97.69 82 ALA A N 1
ATOM 602 C CA . ALA A 1 82 ? -1.083 -8.046 3.995 1.00 97.69 82 ALA A CA 1
ATOM 603 C C . ALA A 1 82 ? -0.861 -8.234 5.505 1.00 97.69 82 ALA A C 1
ATOM 605 O O . ALA A 1 82 ? -1.811 -8.500 6.242 1.00 97.69 82 ALA A O 1
ATOM 606 N N . TYR A 1 83 ? 0.372 -8.031 5.979 1.00 97.12 83 TYR A N 1
ATOM 607 C CA . TYR A 1 83 ? 0.689 -8.056 7.406 1.00 97.12 83 TYR A CA 1
ATOM 608 C C . TYR A 1 83 ? -0.053 -6.961 8.191 1.00 97.12 83 TYR A C 1
ATOM 610 O O . TYR A 1 83 ? -0.646 -7.236 9.232 1.00 97.12 83 TYR A O 1
ATOM 618 N N . LEU A 1 84 ? -0.086 -5.729 7.677 1.00 95.88 84 LEU A N 1
ATOM 619 C CA . LEU A 1 84 ? -0.792 -4.619 8.324 1.00 95.88 84 LEU A CA 1
ATOM 620 C C . LEU A 1 84 ? -2.311 -4.830 8.340 1.00 95.88 84 LEU A C 1
ATOM 622 O O . LEU A 1 84 ? -2.944 -4.584 9.362 1.00 95.88 84 LEU A O 1
ATOM 626 N N . TYR A 1 85 ? -2.897 -5.347 7.258 1.00 96.88 85 TYR A N 1
ATOM 627 C CA . TYR A 1 85 ? -4.308 -5.735 7.243 1.00 96.88 85 TYR A CA 1
ATOM 628 C C . TYR A 1 85 ? -4.603 -6.798 8.295 1.00 96.88 85 TYR A C 1
ATOM 630 O O . TYR A 1 85 ? -5.566 -6.650 9.043 1.00 96.88 85 TYR A O 1
ATOM 638 N N . ARG A 1 86 ? -3.759 -7.832 8.402 1.00 97.31 86 ARG A N 1
ATOM 639 C CA . ARG A 1 86 ? -3.892 -8.860 9.439 1.00 97.31 86 ARG A CA 1
ATOM 640 C C . ARG A 1 86 ? -3.943 -8.239 10.838 1.00 97.31 86 ARG A C 1
ATOM 642 O O . ARG A 1 86 ? -4.852 -8.566 11.592 1.00 97.31 86 ARG A O 1
ATOM 649 N N . LEU A 1 87 ? -3.046 -7.304 11.154 1.00 94.75 87 LEU A N 1
ATOM 650 C CA . LEU A 1 87 ? -3.062 -6.594 12.439 1.00 94.75 87 LEU A CA 1
ATOM 651 C C . LEU A 1 87 ? -4.352 -5.785 12.650 1.00 94.75 87 LEU A C 1
ATOM 653 O O . LEU A 1 87 ? -4.903 -5.777 13.749 1.00 94.75 87 LEU A O 1
ATOM 657 N N . LEU A 1 88 ? -4.862 -5.119 11.610 1.00 95.00 88 LEU A N 1
ATOM 658 C CA . LEU A 1 88 ? -6.117 -4.361 11.691 1.00 95.00 88 LEU A CA 1
ATOM 659 C C . LEU A 1 88 ? -7.337 -5.261 11.945 1.00 95.00 88 LEU A C 1
ATOM 661 O O . LEU A 1 88 ? -8.256 -4.848 12.653 1.00 95.00 88 LEU A O 1
ATOM 665 N N . PHE A 1 89 ? -7.342 -6.483 11.407 1.00 96.62 89 PHE A N 1
ATOM 666 C CA . PHE A 1 89 ? -8.368 -7.484 11.709 1.00 96.62 89 PHE A CA 1
ATOM 667 C C . PHE A 1 89 ? -8.218 -8.049 13.128 1.00 96.62 89 PHE A C 1
ATOM 669 O O . PHE A 1 89 ? -9.200 -8.122 13.861 1.00 96.62 89 PHE A O 1
ATOM 676 N N . GLU A 1 90 ? -7.000 -8.409 13.546 1.00 95.44 90 GLU A N 1
ATOM 677 C CA . GLU A 1 90 ? -6.726 -8.963 14.884 1.00 95.44 90 GLU A CA 1
ATOM 678 C C . GLU A 1 90 ? -7.057 -7.970 16.012 1.00 95.44 90 GLU A C 1
ATOM 680 O O . GLU A 1 90 ? -7.494 -8.370 17.088 1.00 95.44 90 GLU A O 1
ATOM 685 N N . THR A 1 91 ? -6.897 -6.670 15.759 1.00 92.31 91 THR A N 1
ATOM 686 C CA . THR A 1 91 ? -7.228 -5.593 16.710 1.00 92.31 91 THR A CA 1
ATOM 687 C C . THR A 1 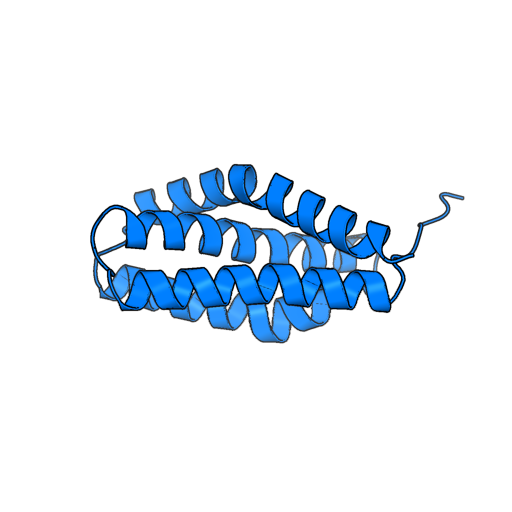91 ? -8.696 -5.158 16.665 1.00 92.31 91 THR A C 1
ATOM 689 O O . THR A 1 91 ? -9.097 -4.287 17.435 1.00 92.31 91 THR A O 1
ATOM 692 N N . GLY A 1 92 ? -9.508 -5.736 15.771 1.00 93.88 92 GLY A N 1
ATOM 693 C CA . GLY A 1 92 ? -10.923 -5.394 15.608 1.00 93.88 92 GLY A CA 1
ATOM 694 C C . GLY A 1 92 ? -11.180 -4.004 15.014 1.00 93.88 92 GLY A C 1
ATOM 695 O O . GLY A 1 92 ? -12.315 -3.535 15.035 1.00 93.88 92 GLY A O 1
ATOM 696 N N . ILE A 1 93 ? -10.149 -3.333 14.484 1.00 93.25 93 ILE A N 1
ATOM 697 C CA . ILE A 1 93 ? -10.288 -2.036 13.802 1.00 93.25 93 ILE A CA 1
ATOM 698 C C . ILE A 1 93 ? -11.012 -2.219 12.464 1.00 93.25 93 ILE A C 1
ATOM 700 O O . ILE A 1 93 ? -11.792 -1.357 12.055 1.00 93.25 93 ILE A O 1
ATOM 704 N N . LEU A 1 94 ? -10.751 -3.335 11.781 1.00 96.12 94 LEU A N 1
ATOM 705 C CA . LEU A 1 94 ? -11.428 -3.711 10.549 1.00 96.12 94 LEU A CA 1
ATOM 706 C C . LEU A 1 94 ? -12.226 -4.999 10.723 1.00 96.12 94 LEU A C 1
ATOM 708 O O . LEU A 1 94 ? -11.749 -5.985 11.278 1.00 96.12 94 LEU A O 1
ATOM 712 N N . ASP A 1 95 ? -13.416 -4.998 10.133 1.00 96.06 95 ASP A N 1
ATOM 713 C CA . ASP A 1 95 ? -14.131 -6.200 9.724 1.00 96.06 95 ASP A CA 1
ATOM 714 C C . ASP A 1 95 ? -14.087 -6.332 8.189 1.00 96.06 95 ASP A C 1
ATOM 716 O O . ASP A 1 95 ? -13.564 -5.462 7.484 1.00 96.06 95 ASP A O 1
ATOM 720 N N . GLY A 1 96 ? -14.610 -7.433 7.643 1.00 95.56 96 GLY A N 1
ATOM 721 C CA . GLY A 1 96 ? -14.567 -7.680 6.197 1.00 95.56 96 GLY A CA 1
ATOM 722 C C . GLY A 1 96 ? -15.277 -6.602 5.367 1.00 95.56 96 GLY A C 1
ATOM 723 O O . GLY A 1 96 ? -14.816 -6.256 4.278 1.00 95.56 96 GLY A O 1
ATOM 724 N N . ARG A 1 97 ? -16.367 -6.025 5.891 1.00 96.81 97 ARG A N 1
ATOM 725 C CA . ARG A 1 97 ? -17.118 -4.965 5.211 1.00 96.81 97 ARG A CA 1
ATOM 726 C C . ARG A 1 97 ? -16.314 -3.671 5.210 1.00 96.81 97 ARG A C 1
ATOM 728 O O . ARG A 1 97 ? -16.143 -3.078 4.148 1.00 96.81 97 ARG A O 1
ATOM 735 N N . LEU A 1 98 ? -15.795 -3.267 6.369 1.00 96.00 98 LEU A N 1
ATOM 736 C CA . LEU A 1 98 ? -14.959 -2.085 6.541 1.00 96.00 98 LEU A CA 1
ATOM 737 C C . LEU A 1 98 ? -13.689 -2.178 5.702 1.00 96.00 98 LEU A C 1
ATOM 739 O O . LEU A 1 98 ? -13.367 -1.216 5.007 1.00 96.00 98 LEU A O 1
ATOM 743 N N . ALA A 1 99 ? -13.014 -3.327 5.686 1.00 96.81 99 ALA A N 1
ATOM 744 C CA . ALA A 1 99 ? -11.835 -3.557 4.856 1.00 96.81 99 ALA A CA 1
ATOM 745 C C . ALA A 1 99 ? -12.134 -3.355 3.363 1.00 96.81 99 ALA A C 1
ATOM 747 O O . ALA A 1 99 ? -11.400 -2.638 2.686 1.00 96.81 99 ALA A O 1
ATOM 748 N N . LEU A 1 100 ? -13.246 -3.905 2.859 1.00 96.88 100 LEU A N 1
ATOM 749 C CA . LEU A 1 100 ? -13.659 -3.694 1.471 1.00 96.88 100 LEU A CA 1
ATOM 750 C C . LEU A 1 100 ? -13.987 -2.221 1.191 1.00 96.88 100 LEU A C 1
ATOM 752 O O . LEU A 1 100 ? -13.477 -1.651 0.229 1.00 96.88 100 LEU A O 1
ATOM 756 N N . THR A 1 101 ? -14.805 -1.578 2.030 1.00 96.69 101 THR A N 1
ATOM 757 C CA . 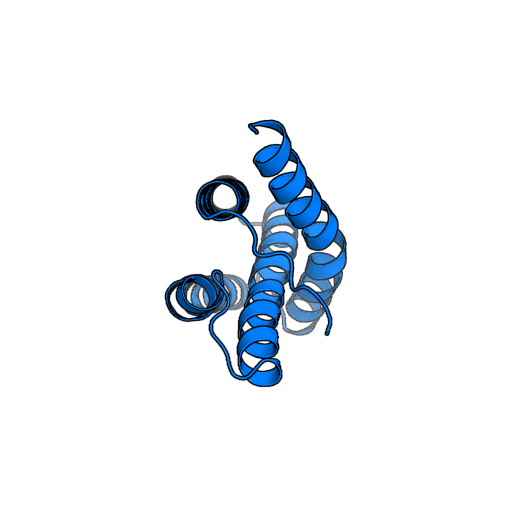THR A 1 101 ? -15.170 -0.166 1.824 1.00 96.69 101 THR A CA 1
ATOM 758 C C . THR A 1 101 ? -13.963 0.763 1.888 1.00 96.69 101 THR A C 1
ATOM 760 O O . THR A 1 101 ? -13.830 1.639 1.038 1.00 96.69 101 THR A O 1
ATOM 763 N N . THR A 1 102 ? -13.060 0.567 2.850 1.00 96.44 102 THR A N 1
ATOM 764 C CA . THR A 1 102 ? -11.848 1.385 2.983 1.00 96.44 102 THR A CA 1
ATOM 765 C C . THR A 1 102 ? -10.886 1.150 1.829 1.00 96.44 102 THR A C 1
ATOM 767 O O . THR A 1 102 ? -10.317 2.117 1.338 1.00 96.44 102 THR A O 1
ATOM 770 N N . ALA A 1 103 ? -10.765 -0.076 1.314 1.00 95.62 103 ALA A N 1
ATOM 771 C CA . ALA A 1 103 ? -9.948 -0.351 0.137 1.00 95.62 103 ALA A CA 1
ATOM 772 C C . ALA A 1 103 ? -10.496 0.319 -1.134 1.00 95.62 103 ALA A C 1
ATOM 774 O O . ALA A 1 103 ? -9.737 0.943 -1.876 1.00 95.62 103 ALA A O 1
ATOM 775 N N . LEU A 1 104 ? -11.815 0.266 -1.356 1.00 95.12 104 LEU A N 1
ATOM 776 C CA . LEU A 1 104 ? -12.462 0.932 -2.492 1.00 95.12 104 LEU A CA 1
ATOM 777 C C . LEU A 1 104 ? -12.346 2.459 -2.407 1.00 95.12 104 LEU A C 1
ATOM 779 O O . LEU A 1 104 ? -11.974 3.104 -3.388 1.00 95.12 104 LEU A O 1
ATOM 783 N N . LEU A 1 105 ? -12.602 3.041 -1.230 1.00 96.00 105 LEU A N 1
ATOM 784 C CA . LEU A 1 105 ? -12.350 4.465 -0.979 1.00 96.00 105 LEU A CA 1
ATOM 785 C C . LEU A 1 105 ? -10.868 4.806 -1.152 1.00 96.00 105 LEU A C 1
ATOM 787 O O . LEU A 1 105 ? -10.528 5.865 -1.679 1.00 96.00 105 LEU A O 1
ATOM 791 N N . GLY A 1 106 ? -9.996 3.880 -0.763 1.00 94.38 106 GLY A N 1
ATOM 792 C CA . GLY A 1 106 ? -8.560 3.950 -0.941 1.00 94.38 106 GLY A CA 1
ATOM 793 C C . GLY A 1 106 ? -8.178 4.182 -2.390 1.00 94.38 106 GLY A C 1
ATOM 794 O O . GLY A 1 106 ? -7.395 5.083 -2.644 1.00 94.38 106 GLY A O 1
ATOM 795 N N . ILE A 1 107 ? -8.773 3.476 -3.357 1.00 91.12 107 ILE A N 1
ATOM 796 C CA . ILE A 1 107 ? -8.515 3.728 -4.788 1.00 91.12 107 ILE A CA 1
ATOM 797 C C . ILE A 1 107 ? -8.805 5.192 -5.147 1.00 91.12 107 ILE A C 1
ATOM 799 O O . ILE A 1 107 ? -7.973 5.851 -5.772 1.00 91.12 107 ILE A O 1
ATOM 803 N N . VAL A 1 108 ? -9.965 5.708 -4.733 1.00 92.75 108 VAL A N 1
ATOM 804 C CA . VAL A 1 108 ? -10.413 7.071 -5.063 1.00 92.75 108 VAL A CA 1
ATOM 805 C C . VAL A 1 108 ? -9.474 8.123 -4.470 1.00 92.75 108 VAL A C 1
ATOM 807 O O . VAL A 1 108 ? -9.113 9.078 -5.153 1.00 92.75 108 VAL A O 1
ATOM 810 N N . VAL A 1 109 ? -9.050 7.940 -3.218 1.00 90.06 109 VAL A N 1
ATOM 811 C CA . VAL A 1 109 ? -8.165 8.878 -2.503 1.00 90.06 109 VAL A CA 1
ATOM 812 C C . VAL A 1 109 ? -6.710 8.744 -2.947 1.00 90.06 109 VAL A C 1
ATOM 814 O O . VAL A 1 109 ? -5.979 9.728 -3.026 1.00 90.06 109 VAL A O 1
ATOM 817 N N . PHE A 1 110 ? -6.266 7.532 -3.247 1.00 85.69 110 PHE A N 1
ATOM 818 C CA . PHE A 1 110 ? -4.871 7.241 -3.541 1.00 85.69 110 PHE A CA 1
ATOM 819 C C . PHE A 1 110 ? -4.495 7.593 -4.984 1.00 85.69 110 PHE A C 1
ATOM 821 O O . PHE A 1 110 ? -3.358 7.973 -5.255 1.00 85.69 110 PHE A O 1
ATOM 828 N N . PHE A 1 111 ? -5.454 7.567 -5.911 1.00 84.19 111 PHE A N 1
ATOM 829 C CA . PHE A 1 111 ? -5.236 7.998 -7.291 1.00 84.19 111 PHE A CA 1
ATOM 830 C C . PHE A 1 111 ? -4.684 9.439 -7.422 1.00 84.19 111 PHE A C 1
ATOM 832 O O . PHE A 1 111 ? -3.635 9.612 -8.052 1.00 84.19 111 PHE A O 1
ATOM 839 N N . PRO A 1 112 ? -5.288 10.486 -6.813 1.00 85.50 112 PRO A N 1
ATOM 840 C CA . PRO A 1 112 ? -4.728 11.837 -6.860 1.00 85.50 112 PRO A CA 1
ATOM 841 C C . PRO A 1 112 ? -3.386 11.954 -6.125 1.00 85.50 112 PRO A C 1
ATOM 843 O O . PRO A 1 112 ? -2.555 12.766 -6.527 1.00 85.50 112 PRO A O 1
ATOM 846 N N . VAL A 1 113 ? -3.130 11.131 -5.101 1.00 84.44 113 VAL A N 1
ATOM 847 C CA . VAL A 1 113 ? -1.828 11.078 -4.411 1.00 84.44 113 VAL A CA 1
ATOM 848 C C . VAL A 1 113 ? -0.731 10.598 -5.356 1.00 84.44 113 VAL A C 1
ATOM 850 O O . VAL A 1 113 ? 0.312 11.242 -5.457 1.00 84.44 113 VAL A O 1
ATOM 853 N N . VAL A 1 114 ? -0.969 9.506 -6.085 1.00 84.69 114 VAL A N 1
ATOM 854 C CA . VAL A 1 114 ? -0.021 8.977 -7.077 1.00 84.69 114 VAL A CA 1
ATOM 855 C C . VAL A 1 114 ? 0.215 9.998 -8.185 1.00 84.69 114 VAL A C 1
ATOM 857 O O . VAL A 1 114 ? 1.362 10.275 -8.539 1.00 84.69 114 VAL A O 1
ATOM 860 N N . LEU A 1 115 ? -0.854 10.622 -8.690 1.00 85.62 115 LEU A N 1
ATOM 861 C CA . LEU A 1 115 ? -0.732 11.677 -9.692 1.00 85.62 115 LEU A CA 1
ATOM 862 C C . LEU A 1 115 ? 0.105 12.850 -9.163 1.00 85.62 115 LEU A C 1
ATOM 864 O O . LEU A 1 115 ? 1.023 13.299 -9.844 1.00 85.62 115 LEU A O 1
ATOM 868 N N . GLY A 1 116 ? -0.165 13.314 -7.942 1.00 84.56 116 GLY A N 1
ATOM 869 C CA . GLY A 1 116 ? 0.596 14.371 -7.280 1.00 84.56 116 GLY A CA 1
ATOM 870 C C . GLY A 1 116 ? 2.069 14.010 -7.088 1.00 84.56 116 GLY A C 1
ATOM 871 O O . GLY A 1 116 ? 2.937 14.835 -7.366 1.00 84.56 116 GLY A O 1
ATOM 872 N N . ALA A 1 117 ? 2.369 12.768 -6.697 1.00 84.62 117 ALA A N 1
ATOM 873 C CA . ALA A 1 117 ? 3.734 12.273 -6.543 1.00 84.62 117 ALA A CA 1
ATOM 874 C C . ALA A 1 117 ? 4.495 12.282 -7.876 1.00 84.62 117 ALA A C 1
ATOM 876 O O . ALA A 1 117 ? 5.625 12.767 -7.934 1.00 84.62 117 ALA A O 1
ATOM 877 N N . HIS A 1 118 ? 3.859 11.838 -8.964 1.00 84.38 118 HIS A N 1
ATOM 878 C CA . HIS A 1 118 ? 4.437 11.929 -10.305 1.00 84.38 118 HIS A CA 1
ATOM 879 C C . HIS A 1 118 ? 4.637 13.377 -10.755 1.00 84.38 118 HIS A C 1
ATOM 881 O O . HIS A 1 118 ? 5.693 13.717 -11.286 1.00 84.38 118 HIS A O 1
ATOM 887 N N . ARG A 1 119 ? 3.670 14.268 -10.496 1.00 85.00 119 ARG A N 1
ATOM 888 C CA . ARG A 1 119 ? 3.814 15.697 -10.811 1.00 85.00 119 ARG A CA 1
ATOM 889 C C . ARG A 1 119 ? 4.987 16.310 -10.056 1.00 85.00 119 ARG A C 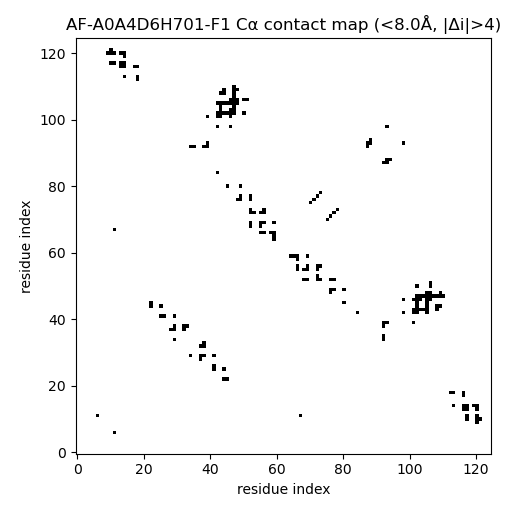1
ATOM 891 O O . ARG A 1 119 ? 5.847 16.911 -10.691 1.00 85.00 119 ARG A O 1
ATOM 898 N N . LEU A 1 120 ? 5.085 16.083 -8.748 1.00 82.62 120 LEU A N 1
ATOM 899 C CA . LEU A 1 120 ? 6.205 16.539 -7.924 1.00 82.62 120 LEU A CA 1
ATOM 900 C C . LEU A 1 120 ? 7.548 15.995 -8.426 1.00 82.62 120 LEU A C 1
ATOM 902 O O . LEU A 1 120 ? 8.530 16.735 -8.495 1.00 82.62 120 LEU A O 1
ATOM 906 N N . ALA A 1 121 ? 7.586 14.720 -8.809 1.00 83.31 121 ALA A N 1
ATOM 907 C CA . ALA A 1 121 ? 8.773 14.092 -9.367 1.00 83.31 121 ALA A CA 1
ATOM 908 C C . ALA A 1 121 ? 9.175 14.707 -10.722 1.00 83.31 121 ALA A C 1
ATOM 910 O O . ALA A 1 121 ? 10.363 14.915 -10.977 1.00 83.31 121 ALA A O 1
ATOM 911 N N . SER A 1 122 ? 8.192 15.062 -11.553 1.00 81.69 122 SER A N 1
ATOM 912 C CA . SER A 1 122 ? 8.394 15.684 -12.866 1.00 81.69 122 SER A CA 1
ATOM 913 C C . SER A 1 122 ? 8.769 17.171 -12.805 1.00 81.69 122 SER A C 1
ATOM 915 O O . SER A 1 122 ? 9.424 17.660 -13.718 1.00 81.69 122 SER A O 1
ATOM 917 N N . LEU A 1 123 ? 8.407 17.889 -11.732 1.00 79.50 123 LEU A N 1
ATOM 918 C CA . LEU A 1 123 ? 8.743 19.309 -11.538 1.00 79.50 123 LEU A CA 1
ATOM 919 C C . LEU A 1 123 ? 10.232 19.544 -11.273 1.00 79.50 123 LEU A C 1
ATOM 921 O O . LEU A 1 123 ? 10.717 20.658 -11.419 1.00 79.50 123 LEU A O 1
ATOM 925 N N . ARG A 1 124 ? 10.968 18.502 -10.877 1.00 63.25 124 ARG A N 1
ATOM 926 C CA . ARG A 1 124 ? 12.411 18.580 -10.629 1.00 63.25 124 ARG A CA 1
ATOM 927 C C . ARG A 1 124 ? 13.241 18.200 -11.865 1.00 63.25 124 ARG A C 1
ATOM 929 O O . ARG A 1 124 ? 14.312 17.615 -11.672 1.00 63.25 124 ARG A O 1
ATOM 936 N N . ARG A 1 125 ? 12.697 18.399 -13.071 1.00 56.28 125 ARG A N 1
ATOM 937 C CA . ARG A 1 125 ? 13.374 18.191 -14.364 1.00 56.28 125 ARG A CA 1
ATOM 938 C C . ARG A 1 125 ? 14.393 19.286 -14.639 1.00 56.28 125 ARG A C 1
ATOM 940 O O . ARG A 1 125 ? 14.114 20.442 -14.261 1.00 56.28 125 ARG A O 1
#

Solvent-accessible surface area (backbone atoms only — not comparable to full-atom values): 6621 Å² total; per-residue (Å²): 133,86,82,77,83,74,77,52,70,66,34,50,51,44,22,52,49,49,54,50,50,48,52,52,50,41,49,60,49,19,71,76,38,54,68,65,69,44,32,51,50,36,43,17,54,48,26,12,54,42,58,51,33,50,50,30,46,51,50,18,61,75,66,73,42,91,42,92,54,30,62,52,18,64,74,44,46,47,58,52,43,53,52,52,50,50,51,35,44,76,69,65,77,32,53,77,66,53,48,52,53,27,24,57,51,5,45,68,62,39,50,61,51,53,51,47,29,45,50,60,28,58,70,73,110

Organism: NCBI:txid699433

Mean predicted aligned error: 4.98 Å

Secondary structure (DSSP, 8-state):
-----PPPHHHHHHHHHHHHHHHHHHHHHHHHS-STHHHHHHHHHHHHHHHHHHHHHHHHHHTTS--TTHHHIIIIIHHHHHHHHHHHHHTTS--HHHHHHHHHHHHHHHHHHHHHHHHHHHHT-

Radius of gyration: 15.4 Å; Cα contacts (8 Å, |Δi|>4): 111; chains: 1; bounding box: 32×29×51 Å

Foldseek 3Di:
DPPDPADPPQLVVQLCCQLVVVLVVLVVQCVVPVDDPSVLLNLLQLLLQLVVLVVQVVCCVVVVHHDPSPCCSVVPSNVVSVVVVVVCVVVVVDDPVSSVVSNVSSNVVVVVVSVVSSVVSVVVD